Protein AF-A0A2H5V4T4-F1 (afdb_monomer_lite)

Structure (mmCIF, N/CA/C/O backbone):
data_AF-A0A2H5V4T4-F1
#
_entry.id   AF-A0A2H5V4T4-F1
#
loop_
_atom_site.group_PDB
_atom_site.id
_atom_site.type_symbol
_atom_site.label_atom_id
_atom_site.label_alt_id
_atom_site.label_comp_id
_atom_site.label_asym_id
_atom_site.label_entity_id
_atom_site.label_seq_id
_atom_site.pdbx_PDB_ins_code
_atom_site.Cartn_x
_atom_site.Cartn_y
_atom_site.Cartn_z
_atom_site.occupancy
_atom_site.B_iso_or_equiv
_atom_site.auth_seq_id
_atom_site.auth_comp_id
_atom_site.auth_asym_id
_atom_site.auth_atom_id
_atom_site.pdbx_PDB_model_num
ATOM 1 N N . MET A 1 1 ? 26.196 0.383 -53.865 1.00 47.50 1 MET A N 1
ATOM 2 C CA . MET A 1 1 ? 26.283 -0.579 -52.737 1.00 47.50 1 MET A CA 1
ATOM 3 C C . MET A 1 1 ? 25.806 0.008 -51.408 1.00 47.50 1 MET A C 1
ATOM 5 O O . MET A 1 1 ? 25.306 -0.745 -50.591 1.00 47.50 1 MET A O 1
ATOM 9 N N . THR A 1 2 ? 25.874 1.324 -51.198 1.00 52.16 2 THR A N 1
ATOM 10 C CA . THR A 1 2 ? 25.373 2.019 -49.994 1.00 52.16 2 THR A CA 1
ATOM 11 C C . THR A 1 2 ? 23.843 2.113 -49.891 1.00 52.16 2 THR A C 1
ATOM 13 O O . THR A 1 2 ? 23.321 2.136 -48.786 1.00 52.16 2 THR A O 1
ATOM 16 N N . THR A 1 3 ? 23.112 2.091 -51.010 1.00 55.12 3 THR A N 1
ATOM 17 C CA . THR A 1 3 ? 21.637 2.191 -51.050 1.00 55.12 3 THR A CA 1
ATOM 18 C C . THR A 1 3 ? 20.894 0.909 -50.655 1.00 55.12 3 THR A C 1
ATOM 20 O O . THR A 1 3 ? 19.757 0.973 -50.201 1.00 55.12 3 THR A O 1
ATOM 23 N N . LEU A 1 4 ? 21.530 -0.259 -50.797 1.00 50.41 4 LEU A N 1
ATOM 24 C CA . LEU A 1 4 ? 20.959 -1.558 -50.408 1.00 50.41 4 LEU A CA 1
ATOM 25 C C . LEU A 1 4 ? 21.053 -1.809 -48.894 1.00 50.41 4 LEU A C 1
ATOM 27 O O . LEU A 1 4 ? 20.207 -2.495 -48.333 1.00 50.41 4 LEU A O 1
ATOM 31 N N . ILE A 1 5 ? 22.062 -1.230 -48.235 1.00 52.50 5 ILE A N 1
ATOM 32 C CA . ILE A 1 5 ? 22.295 -1.389 -46.795 1.00 52.50 5 ILE A CA 1
ATOM 33 C C . ILE A 1 5 ? 21.291 -0.542 -45.999 1.00 52.50 5 ILE A C 1
ATOM 35 O O . ILE A 1 5 ? 20.682 -1.051 -45.065 1.00 52.50 5 ILE A O 1
ATOM 39 N N . THR A 1 6 ? 21.028 0.705 -46.403 1.00 52.53 6 THR A N 1
ATOM 40 C CA . THR A 1 6 ? 20.011 1.556 -45.754 1.00 52.53 6 THR A CA 1
ATOM 41 C C . THR A 1 6 ? 18.587 1.028 -45.948 1.00 52.53 6 THR A C 1
ATOM 43 O O . THR A 1 6 ? 17.841 0.936 -44.979 1.00 52.53 6 THR A O 1
ATOM 46 N N . SER A 1 7 ? 18.242 0.551 -47.151 1.00 53.88 7 SER A N 1
ATOM 47 C CA . SER A 1 7 ? 16.904 0.016 -47.462 1.00 53.88 7 SER A CA 1
ATOM 48 C C . SER A 1 7 ? 16.488 -1.209 -46.632 1.00 53.88 7 SER A C 1
ATOM 50 O O . SER A 1 7 ? 15.291 -1.469 -46.518 1.00 53.88 7 SER A O 1
ATOM 52 N N . ILE A 1 8 ? 17.439 -1.989 -46.107 1.00 54.66 8 ILE A N 1
ATOM 53 C CA . ILE A 1 8 ? 17.168 -3.182 -45.284 1.00 54.66 8 ILE A CA 1
ATOM 54 C C . ILE A 1 8 ? 17.207 -2.837 -43.791 1.00 54.66 8 ILE A C 1
ATOM 56 O O . ILE A 1 8 ? 16.455 -3.420 -43.012 1.00 54.66 8 ILE A O 1
ATOM 60 N N . ILE A 1 9 ? 18.046 -1.876 -43.391 1.00 57.09 9 ILE A N 1
ATOM 61 C CA . ILE A 1 9 ? 18.164 -1.428 -41.998 1.00 57.09 9 ILE A CA 1
ATOM 62 C C . ILE A 1 9 ? 16.884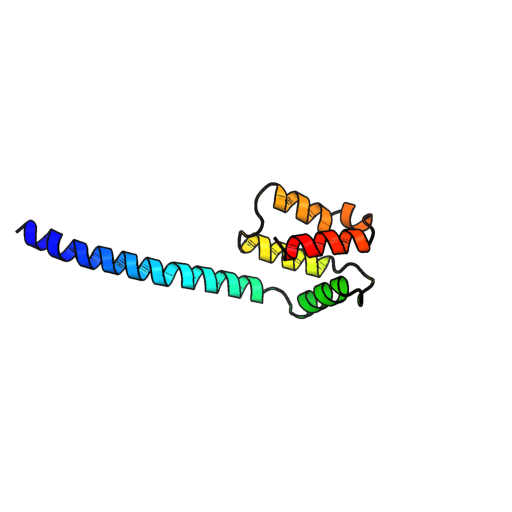 -0.720 -41.537 1.00 57.09 9 ILE A C 1
ATOM 64 O O . ILE A 1 9 ? 16.442 -0.975 -40.421 1.00 57.09 9 ILE A O 1
ATOM 68 N N . ASP A 1 10 ? 16.247 0.089 -42.389 1.00 63.44 10 ASP A N 1
ATOM 69 C CA . ASP A 1 10 ? 15.031 0.835 -42.033 1.00 63.44 10 ASP A CA 1
ATOM 70 C C . ASP A 1 10 ? 13.841 -0.055 -41.597 1.00 63.44 10 ASP A C 1
ATOM 72 O O . ASP A 1 10 ? 13.323 0.146 -40.495 1.00 63.44 10 ASP A O 1
ATOM 76 N N . PRO A 1 11 ? 13.403 -1.082 -42.358 1.00 69.38 11 PRO A N 1
ATOM 77 C CA . PRO A 1 11 ? 12.296 -1.943 -41.934 1.00 69.38 11 PRO A CA 1
ATOM 78 C C . PRO A 1 11 ? 12.654 -2.836 -40.739 1.00 69.38 11 PRO A C 1
ATOM 80 O O . PRO A 1 11 ? 11.789 -3.123 -39.913 1.00 69.38 11 PRO A O 1
ATOM 83 N N . LEU A 1 12 ? 13.919 -3.250 -40.606 1.00 73.94 12 LEU A N 1
ATOM 84 C CA . LEU A 1 12 ? 14.393 -4.026 -39.455 1.00 73.94 12 LEU A CA 1
ATOM 85 C C . LEU A 1 12 ? 14.407 -3.186 -38.176 1.00 73.94 12 LEU A C 1
ATOM 87 O O . LEU A 1 12 ? 13.986 -3.667 -37.127 1.00 73.94 12 LEU A O 1
ATOM 91 N N . LEU A 1 13 ? 14.831 -1.925 -38.260 1.00 71.62 13 LEU A N 1
ATOM 92 C CA . LEU A 1 13 ? 14.802 -0.991 -37.139 1.00 71.62 13 LEU A CA 1
ATOM 93 C C . LEU A 1 13 ? 13.358 -0.699 -36.711 1.00 71.62 13 LEU A C 1
ATOM 95 O O . LEU A 1 13 ? 13.054 -0.739 -35.521 1.00 71.62 13 LEU A O 1
ATOM 99 N N . ILE A 1 14 ? 12.452 -0.488 -37.672 1.00 72.56 14 ILE A N 1
ATOM 100 C CA . ILE A 1 14 ? 11.014 -0.317 -37.412 1.00 72.56 14 ILE A CA 1
ATOM 101 C C . ILE A 1 14 ? 10.429 -1.567 -36.741 1.00 72.56 14 ILE A C 1
ATOM 103 O O . ILE A 1 14 ? 9.680 -1.448 -35.772 1.00 72.56 14 ILE A O 1
ATOM 107 N N . LEU A 1 15 ? 10.806 -2.765 -37.197 1.00 73.44 15 LEU A N 1
ATOM 108 C CA . LEU A 1 15 ? 10.379 -4.031 -36.598 1.00 73.44 15 LEU A CA 1
ATOM 109 C C . LEU A 1 15 ? 10.893 -4.184 -35.157 1.00 73.44 15 LEU A C 1
ATOM 111 O O . LEU A 1 15 ? 10.132 -4.582 -34.277 1.00 73.44 15 LEU A O 1
ATOM 115 N N . ILE A 1 16 ? 12.156 -3.833 -34.896 1.00 75.06 16 ILE A N 1
ATOM 116 C CA . ILE A 1 16 ? 12.754 -3.855 -33.553 1.00 75.06 16 ILE A CA 1
ATOM 117 C C . ILE A 1 16 ? 12.046 -2.857 -32.629 1.00 75.06 16 ILE A C 1
ATOM 119 O O . ILE A 1 16 ? 11.731 -3.206 -31.494 1.00 75.06 16 ILE A O 1
ATOM 123 N N . ILE A 1 17 ? 11.738 -1.649 -33.108 1.00 68.75 17 ILE A N 1
ATOM 124 C CA . ILE A 1 17 ? 11.006 -0.632 -32.339 1.00 68.75 17 ILE A CA 1
ATOM 125 C C . ILE A 1 17 ? 9.567 -1.091 -32.059 1.00 68.75 17 ILE A C 1
ATOM 127 O O . ILE A 1 17 ? 9.097 -0.944 -30.932 1.00 68.75 17 ILE A O 1
ATOM 131 N N . MET A 1 18 ? 8.878 -1.700 -33.030 1.00 67.12 18 MET A N 1
ATOM 132 C CA . MET A 1 18 ? 7.539 -2.268 -32.821 1.00 67.12 18 MET A CA 1
ATOM 133 C C . MET A 1 18 ? 7.551 -3.416 -31.809 1.00 67.12 18 MET A C 1
ATOM 135 O O . MET A 1 18 ? 6.708 -3.448 -30.915 1.00 67.12 18 MET A O 1
ATOM 139 N N . LEU A 1 19 ? 8.516 -4.335 -31.907 1.00 67.75 19 LEU A N 1
ATOM 140 C CA . LEU A 1 19 ? 8.671 -5.433 -30.950 1.00 67.75 19 LEU A CA 1
ATOM 141 C C . LEU A 1 19 ? 9.009 -4.907 -29.552 1.00 67.75 19 LEU A C 1
ATOM 143 O O . LEU A 1 19 ? 8.397 -5.340 -28.579 1.00 67.75 19 LEU A O 1
ATOM 147 N N . ALA A 1 20 ? 9.908 -3.927 -29.442 1.00 61.94 20 ALA A N 1
ATOM 148 C CA . ALA A 1 20 ? 10.214 -3.265 -28.178 1.00 61.94 20 ALA A CA 1
ATOM 149 C C . ALA A 1 20 ? 8.973 -2.573 -27.592 1.00 61.94 20 ALA A C 1
ATOM 151 O O . ALA A 1 20 ? 8.683 -2.749 -26.414 1.00 61.94 20 ALA A O 1
ATOM 152 N N . SER A 1 21 ? 8.180 -1.875 -28.411 1.00 59.78 21 SER A N 1
ATOM 153 C CA . SER A 1 21 ? 6.920 -1.243 -27.995 1.00 59.78 21 SER A CA 1
ATOM 154 C C . SER A 1 21 ? 5.843 -2.240 -27.557 1.00 59.78 21 SER A C 1
ATOM 156 O O . SER A 1 21 ? 4.925 -1.838 -26.850 1.00 59.78 21 SER A O 1
ATOM 158 N N . LEU A 1 22 ? 5.916 -3.506 -27.977 1.00 64.88 22 LEU A N 1
ATOM 159 C CA . LEU A 1 22 ? 4.967 -4.553 -27.589 1.00 64.88 22 LEU A CA 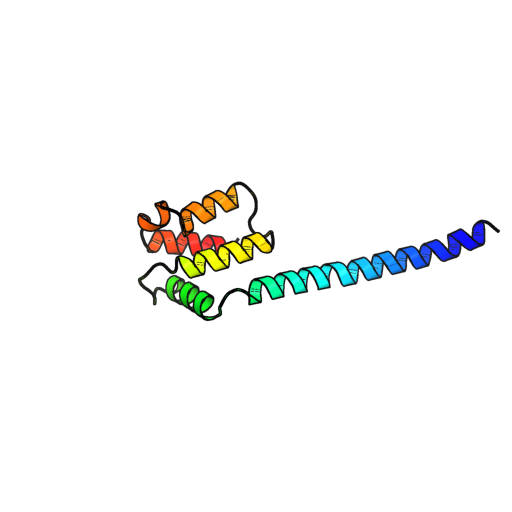1
ATOM 160 C C . LEU A 1 22 ? 5.420 -5.290 -26.319 1.00 64.88 22 LEU A C 1
ATOM 162 O O . LEU A 1 22 ? 4.613 -5.628 -25.456 1.00 64.88 22 LEU A O 1
ATOM 166 N N . ILE A 1 23 ? 6.728 -5.530 -26.203 1.00 62.06 23 ILE A N 1
ATOM 167 C CA . ILE A 1 23 ? 7.344 -6.287 -25.109 1.00 62.06 23 ILE A CA 1
ATOM 168 C C . ILE A 1 23 ? 7.498 -5.416 -23.856 1.00 62.06 23 ILE A C 1
ATOM 170 O O . ILE A 1 23 ? 7.253 -5.890 -22.750 1.00 62.06 23 ILE A O 1
ATOM 174 N N . LEU A 1 24 ? 7.854 -4.138 -24.011 1.00 57.06 24 LEU A N 1
ATOM 175 C CA . LEU A 1 24 ? 8.070 -3.215 -22.896 1.00 57.06 24 LEU A CA 1
ATOM 176 C C . LEU A 1 24 ? 6.818 -3.025 -22.012 1.00 57.06 24 LEU A C 1
ATOM 178 O O . LEU A 1 24 ? 6.947 -3.199 -20.799 1.00 57.06 24 LEU A O 1
ATOM 182 N N . PRO A 1 25 ? 5.606 -2.764 -22.551 1.00 55.94 25 PRO A N 1
ATOM 183 C CA . PRO A 1 25 ? 4.402 -2.692 -21.726 1.00 55.94 25 PRO A CA 1
ATOM 184 C C . PRO A 1 25 ? 4.020 -4.046 -21.120 1.00 55.94 25 PRO A C 1
ATOM 186 O O . PRO A 1 25 ? 3.525 -4.076 -20.002 1.00 55.94 25 PRO A O 1
ATOM 189 N N . ALA A 1 26 ? 4.286 -5.173 -21.790 1.00 59.72 26 ALA A N 1
ATOM 190 C CA . ALA A 1 26 ? 4.003 -6.501 -21.239 1.00 59.72 26 ALA A CA 1
ATOM 191 C C . ALA A 1 26 ? 4.931 -6.874 -20.067 1.00 59.72 26 ALA A C 1
ATOM 193 O O . ALA A 1 26 ? 4.484 -7.504 -19.109 1.00 59.72 26 ALA A O 1
ATOM 194 N N . ILE A 1 27 ? 6.207 -6.476 -20.123 1.00 60.03 27 ILE A N 1
ATOM 195 C CA . ILE A 1 27 ? 7.164 -6.650 -19.020 1.00 60.03 27 ILE A CA 1
ATOM 196 C C . ILE A 1 27 ? 6.805 -5.732 -17.850 1.00 60.03 27 ILE A C 1
ATOM 198 O O . ILE A 1 27 ? 6.808 -6.194 -16.712 1.00 60.03 27 ILE A O 1
ATOM 202 N N . LEU A 1 28 ? 6.459 -4.468 -18.122 1.00 57.41 28 LEU A N 1
ATOM 203 C CA . LEU A 1 28 ? 5.978 -3.535 -17.100 1.00 57.41 28 LEU A CA 1
ATOM 204 C C . LEU A 1 28 ? 4.719 -4.079 -16.419 1.00 57.41 28 LEU A C 1
ATOM 206 O O . LEU A 1 28 ? 4.724 -4.251 -15.209 1.00 57.41 28 LEU A O 1
ATOM 210 N N . LEU A 1 29 ? 3.706 -4.484 -17.189 1.00 57.88 29 LEU A N 1
ATOM 211 C CA . LEU A 1 29 ? 2.473 -5.074 -16.659 1.00 57.88 29 LEU A CA 1
ATOM 212 C C . LEU A 1 29 ? 2.721 -6.364 -15.865 1.00 57.88 29 LEU A C 1
ATOM 214 O O . LEU A 1 29 ? 2.056 -6.596 -14.860 1.00 57.88 29 LEU A O 1
ATOM 218 N N . ARG A 1 30 ? 3.661 -7.222 -16.289 1.00 59.53 30 ARG A N 1
ATOM 219 C CA . ARG A 1 30 ? 4.031 -8.428 -15.526 1.00 59.53 30 ARG A CA 1
ATOM 220 C C . ARG A 1 30 ? 4.683 -8.082 -14.201 1.00 59.53 30 ARG A C 1
ATOM 222 O O . ARG A 1 30 ? 4.301 -8.656 -13.190 1.00 59.53 30 ARG A O 1
ATOM 229 N N . ARG A 1 31 ? 5.635 -7.153 -14.212 1.00 58.69 31 ARG A N 1
ATOM 230 C CA . ARG A 1 31 ? 6.320 -6.703 -13.004 1.00 58.69 31 ARG A CA 1
ATOM 231 C C . ARG A 1 31 ? 5.344 -6.036 -12.043 1.00 58.69 31 ARG A C 1
ATOM 233 O O . ARG A 1 31 ? 5.374 -6.328 -10.854 1.00 58.69 31 ARG A O 1
ATOM 240 N N . GLU A 1 32 ? 4.421 -5.234 -12.574 1.00 55.81 32 GLU A N 1
ATOM 241 C CA . GLU A 1 32 ? 3.376 -4.621 -11.765 1.00 55.81 32 GLU A CA 1
ATOM 242 C C . GLU A 1 32 ? 2.466 -5.665 -11.104 1.00 55.81 32 GLU A C 1
ATOM 244 O O . GLU A 1 32 ? 2.074 -5.546 -9.944 1.00 55.81 32 GLU A O 1
ATOM 249 N N . ARG A 1 33 ? 2.163 -6.736 -11.839 1.00 54.00 33 ARG A N 1
ATOM 250 C CA . ARG A 1 33 ? 1.318 -7.834 -11.372 1.00 54.00 33 ARG A CA 1
ATOM 251 C C . ARG A 1 33 ? 2.022 -8.739 -10.360 1.00 54.00 33 ARG A C 1
ATOM 253 O O . ARG A 1 33 ? 1.381 -9.135 -9.396 1.00 54.00 33 ARG A O 1
ATOM 260 N N . GLU A 1 34 ? 3.306 -9.034 -10.550 1.00 56.88 34 GLU A N 1
ATOM 261 C CA . GLU A 1 34 ? 4.126 -9.817 -9.611 1.00 56.88 34 GLU A CA 1
ATOM 262 C C . GLU A 1 34 ? 4.345 -9.065 -8.288 1.00 56.88 34 GLU A C 1
ATOM 264 O O . GLU A 1 34 ? 4.261 -9.659 -7.215 1.00 56.88 34 GLU A O 1
ATOM 269 N N . GLU A 1 35 ? 4.553 -7.747 -8.342 1.00 55.31 35 GLU A N 1
ATOM 270 C CA . GLU A 1 35 ? 4.702 -6.913 -7.144 1.00 55.31 35 GLU A CA 1
ATOM 271 C C . GLU A 1 35 ? 3.362 -6.703 -6.409 1.00 55.31 35 GLU A C 1
ATOM 273 O O . GLU A 1 35 ? 3.340 -6.669 -5.179 1.00 55.31 35 GLU A O 1
ATOM 278 N N . MET A 1 36 ? 2.221 -6.658 -7.114 1.00 54.56 36 MET A N 1
ATOM 279 C CA . MET A 1 36 ? 0.897 -6.698 -6.470 1.00 54.56 36 MET A CA 1
ATOM 280 C C . MET A 1 36 ? 0.519 -8.087 -5.927 1.00 54.56 36 MET A C 1
ATOM 282 O O . MET A 1 36 ? -0.135 -8.165 -4.887 1.00 54.56 36 MET A O 1
ATOM 286 N N . GLU A 1 37 ? 0.932 -9.181 -6.578 1.00 55.25 37 GLU A N 1
ATOM 287 C CA . GLU A 1 37 ? 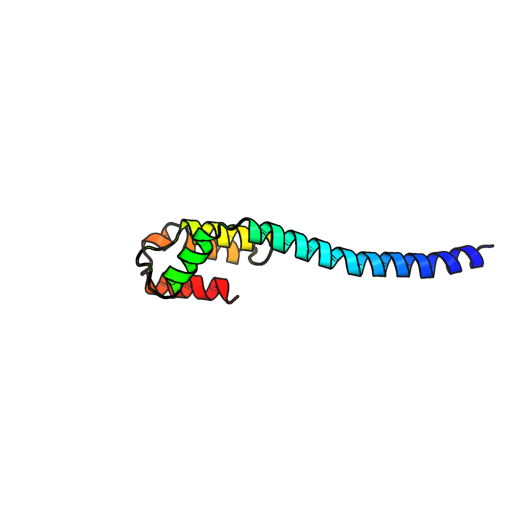0.760 -10.554 -6.064 1.00 55.25 37 GLU A CA 1
ATOM 288 C C . GLU A 1 37 ? 1.579 -10.810 -4.788 1.00 55.25 37 GLU A C 1
ATOM 290 O O . GLU A 1 37 ? 1.243 -11.713 -4.020 1.00 55.25 37 GLU A O 1
ATOM 295 N N . ALA A 1 38 ? 2.604 -9.995 -4.511 1.00 61.62 38 ALA A N 1
ATOM 296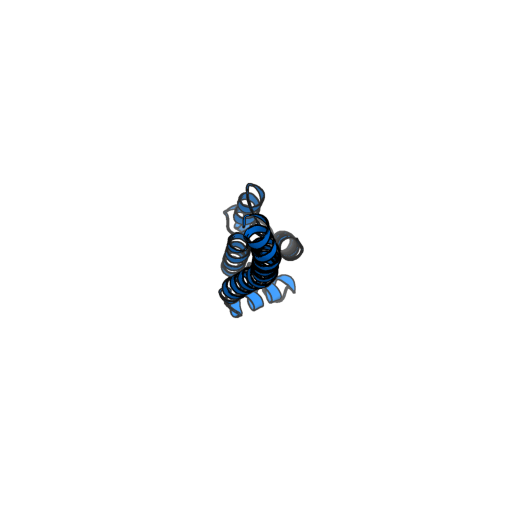 C CA . ALA A 1 38 ? 3.361 -10.060 -3.265 1.00 61.62 38 ALA A CA 1
ATOM 297 C C . ALA A 1 38 ? 2.565 -9.575 -2.040 1.00 61.62 38 ALA A C 1
ATOM 299 O O . ALA A 1 38 ? 2.960 -9.881 -0.913 1.00 61.62 38 ALA A O 1
ATOM 300 N N . VAL A 1 39 ? 1.450 -8.851 -2.219 1.00 67.38 39 VAL A N 1
ATOM 301 C CA . VAL A 1 39 ? 0.591 -8.441 -1.101 1.00 67.38 39 VAL A CA 1
ATOM 302 C C . VAL A 1 39 ? -0.253 -9.640 -0.649 1.00 67.38 39 VAL A C 1
ATOM 304 O O . VAL A 1 39 ? -1.105 -10.118 -1.403 1.00 67.38 39 VAL A O 1
ATOM 307 N N . PRO A 1 40 ? -0.086 -10.123 0.595 1.00 76.38 40 PRO A N 1
ATOM 308 C CA . PRO A 1 40 ? -0.860 -11.243 1.109 1.00 76.38 40 PRO A CA 1
ATOM 309 C C . PRO A 1 40 ? -2.372 -10.975 1.041 1.00 76.38 40 PRO A C 1
ATOM 311 O O . PRO A 1 40 ? -2.856 -9.910 1.431 1.00 76.38 40 PRO A O 1
ATOM 314 N N . ARG A 1 41 ? -3.156 -11.956 0.578 1.00 77.00 41 ARG A N 1
ATOM 315 C CA . ARG A 1 41 ? -4.614 -11.804 0.400 1.00 77.00 41 ARG A CA 1
ATOM 316 C C . ARG A 1 41 ? -5.340 -11.425 1.696 1.00 77.00 41 ARG A C 1
ATOM 318 O O . ARG A 1 41 ? -6.274 -10.629 1.663 1.00 77.00 41 ARG A O 1
ATOM 325 N N . ASN A 1 42 ? -4.876 -11.941 2.833 1.00 82.56 42 ASN A N 1
ATOM 326 C CA . ASN A 1 42 ? -5.378 -11.572 4.156 1.00 82.56 42 ASN A CA 1
ATOM 327 C C . ASN A 1 42 ? -5.204 -10.071 4.437 1.00 82.56 42 ASN A C 1
ATOM 329 O O . ASN A 1 42 ? -6.088 -9.468 5.028 1.00 82.56 42 ASN A O 1
ATOM 333 N N . TYR A 1 43 ? -4.125 -9.434 3.979 1.00 82.56 43 TYR A N 1
ATOM 334 C CA . TYR A 1 43 ? -3.927 -7.991 4.146 1.00 82.56 43 TYR A CA 1
ATOM 335 C C . TYR A 1 43 ? -4.882 -7.165 3.283 1.00 82.56 43 TYR A C 1
ATOM 337 O O . TYR A 1 43 ? -5.409 -6.153 3.748 1.00 82.56 43 TYR A O 1
ATOM 345 N N . ILE A 1 44 ? -5.186 -7.628 2.070 1.00 80.69 44 ILE A N 1
ATOM 346 C CA . ILE A 1 44 ? -6.215 -7.008 1.224 1.00 80.69 44 ILE A CA 1
ATOM 347 C C . ILE A 1 44 ? -7.586 -7.096 1.907 1.00 80.69 44 ILE A C 1
ATOM 349 O O . ILE A 1 44 ? -8.298 -6.095 1.997 1.00 80.69 44 ILE A O 1
ATOM 353 N N . GLU A 1 45 ? -7.940 -8.270 2.435 1.00 82.44 45 GLU A N 1
ATOM 354 C CA . GLU A 1 45 ? -9.189 -8.483 3.175 1.00 82.44 45 GLU A CA 1
ATOM 355 C C . GLU A 1 45 ? -9.258 -7.602 4.430 1.00 82.44 45 GLU A C 1
ATOM 357 O O . GLU A 1 45 ? -10.262 -6.930 4.657 1.00 82.44 45 GLU A O 1
ATOM 362 N N . GLU A 1 46 ? -8.166 -7.494 5.190 1.00 83.44 46 GLU A N 1
ATOM 363 C CA . GLU A 1 46 ? -8.098 -6.632 6.371 1.00 83.44 46 GLU A CA 1
ATOM 364 C C . GLU A 1 46 ? -8.290 -5.144 6.061 1.00 83.44 46 GLU A C 1
ATOM 366 O O . GLU A 1 46 ? -8.976 -4.439 6.810 1.00 83.44 46 GLU A O 1
ATOM 371 N N . LEU A 1 47 ? -7.686 -4.651 4.977 1.00 83.31 47 LEU A N 1
ATOM 372 C CA . LEU A 1 47 ? -7.865 -3.272 4.521 1.00 83.31 47 LEU A CA 1
ATOM 373 C C . LEU A 1 47 ? -9.313 -3.034 4.098 1.00 83.31 47 LEU A C 1
ATOM 375 O O . LEU A 1 47 ? -9.904 -2.010 4.449 1.00 83.31 47 LEU A O 1
ATOM 379 N N . TRP A 1 48 ? -9.907 -3.996 3.395 1.00 83.31 48 TRP A N 1
ATOM 380 C CA . TRP A 1 48 ? -11.283 -3.914 2.925 1.00 83.31 48 TRP A CA 1
ATOM 381 C C . TRP A 1 48 ? -12.298 -3.933 4.072 1.00 83.31 48 TRP A C 1
ATOM 383 O O . TRP A 1 48 ? -13.201 -3.093 4.124 1.00 83.31 48 TRP A O 1
ATOM 393 N N . ASP A 1 49 ? -12.109 -4.820 5.047 1.00 82.69 49 ASP A N 1
ATOM 394 C CA . ASP A 1 49 ? -12.923 -4.897 6.259 1.00 82.69 49 ASP A CA 1
ATOM 395 C C . ASP A 1 49 ? -12.789 -3.638 7.112 1.00 82.69 49 ASP A C 1
ATOM 397 O O . ASP A 1 49 ? -13.769 -3.153 7.692 1.00 82.69 49 ASP A O 1
ATOM 401 N N . PHE A 1 50 ? -11.587 -3.062 7.170 1.00 82.69 50 PHE A N 1
ATOM 402 C CA . PHE A 1 50 ? -11.375 -1.793 7.843 1.00 82.69 50 PHE A CA 1
ATOM 403 C C . PHE A 1 50 ? -12.084 -0.639 7.127 1.00 82.69 50 PHE A C 1
ATOM 405 O O . PHE A 1 50 ? -12.713 0.176 7.803 1.00 82.69 50 PHE A O 1
ATOM 412 N N . LEU A 1 51 ? -12.049 -0.571 5.791 1.00 81.31 51 LEU A N 1
ATOM 413 C CA . LEU A 1 51 ? -12.765 0.439 4.996 1.00 81.31 51 LEU A CA 1
ATOM 414 C C . LEU A 1 51 ? -14.288 0.322 5.136 1.00 81.31 51 LEU A C 1
ATOM 416 O O . LEU A 1 51 ? -14.972 1.336 5.277 1.00 81.31 51 LEU A O 1
ATOM 420 N N . ARG A 1 52 ? -14.817 -0.904 5.179 1.00 82.38 52 ARG A N 1
ATOM 421 C CA . ARG A 1 52 ? -16.246 -1.182 5.408 1.00 82.38 52 ARG A CA 1
ATOM 422 C C . ARG A 1 52 ? -16.694 -0.947 6.850 1.00 82.38 52 ARG A C 1
ATOM 424 O O . ARG A 1 52 ? -17.886 -0.947 7.135 1.00 82.38 52 ARG A O 1
ATOM 431 N N . GLY A 1 53 ? -15.753 -0.743 7.767 1.00 79.56 53 GLY A N 1
ATOM 432 C CA . GLY A 1 53 ? -16.039 -0.563 9.185 1.00 79.56 53 GLY A CA 1
ATOM 433 C C . GLY A 1 53 ? -16.384 -1.829 9.950 1.00 79.56 53 GLY A C 1
ATOM 434 O O . GLY A 1 53 ? -16.829 -1.729 11.091 1.00 79.56 53 GLY A O 1
ATOM 435 N N . VAL A 1 54 ? -16.111 -2.991 9.360 1.00 81.62 54 VAL A N 1
ATOM 436 C CA . VAL A 1 54 ? -16.216 -4.302 10.004 1.00 81.62 54 VAL A CA 1
ATOM 437 C C . VAL A 1 54 ? -15.079 -4.475 11.018 1.00 81.62 54 VAL A C 1
ATOM 439 O O . VAL A 1 54 ? -15.310 -4.891 12.154 1.00 81.62 54 VAL A O 1
ATOM 442 N N . LYS A 1 55 ? -13.854 -4.069 10.655 1.00 77.44 55 LYS A N 1
ATOM 443 C CA . LYS A 1 55 ? -12.679 -4.119 11.539 1.00 77.44 55 LYS A CA 1
ATOM 444 C C . LYS A 1 55 ? -12.523 -2.811 12.326 1.00 77.44 55 LYS A C 1
ATOM 446 O O . LYS A 1 55 ? -12.505 -1.719 11.754 1.00 77.44 55 LYS A O 1
ATOM 451 N N . ARG A 1 56 ? -12.394 -2.917 13.657 1.00 71.06 56 ARG A N 1
ATOM 452 C CA . ARG A 1 56 ? -12.207 -1.765 14.571 1.00 71.06 56 ARG A CA 1
ATOM 453 C C . ARG A 1 56 ? -10.743 -1.336 14.723 1.00 71.06 56 ARG A C 1
ATOM 455 O O . ARG A 1 56 ? -10.479 -0.163 14.970 1.00 71.06 56 ARG A O 1
ATOM 462 N N . GLY A 1 57 ? -9.804 -2.273 14.584 1.00 77.88 57 GLY A N 1
ATOM 463 C CA . GLY A 1 57 ? -8.366 -2.002 14.648 1.00 77.88 57 GLY A CA 1
ATOM 464 C C . GLY A 1 57 ? -7.821 -1.483 13.319 1.00 77.88 57 GLY A C 1
ATOM 465 O O . GLY A 1 57 ? -8.256 -1.938 12.263 1.00 77.88 57 GLY A O 1
ATOM 466 N N . LYS A 1 58 ? -6.866 -0.548 13.368 1.00 79.81 58 LYS A N 1
ATOM 467 C CA . LYS A 1 58 ? -6.182 -0.057 12.163 1.00 79.81 58 LYS A CA 1
ATOM 468 C C . LYS A 1 58 ? -5.284 -1.168 11.603 1.00 79.81 58 LYS A C 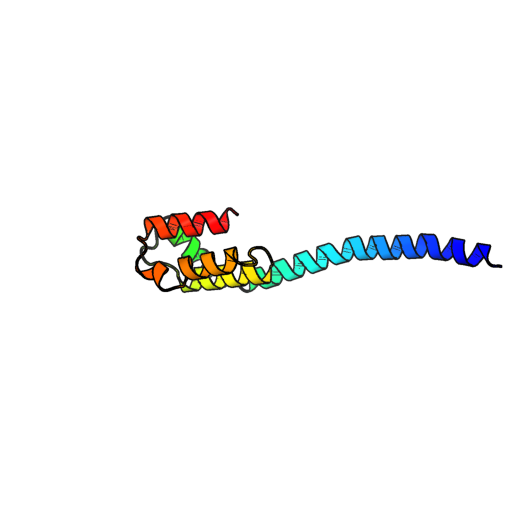1
ATOM 470 O O . LYS A 1 58 ? -4.473 -1.693 12.366 1.00 79.81 58 LYS A O 1
ATOM 475 N N . PRO A 1 59 ? -5.394 -1.516 10.312 1.00 83.25 59 PRO A N 1
ATOM 476 C CA . PRO A 1 59 ? -4.588 -2.563 9.696 1.00 83.25 59 PRO A CA 1
ATOM 477 C C . PRO A 1 59 ? -3.225 -1.989 9.274 1.00 83.25 59 PRO A C 1
ATOM 479 O O . PRO A 1 59 ? -2.951 -1.831 8.090 1.00 83.25 59 PRO A O 1
ATOM 482 N N . VAL A 1 60 ? -2.400 -1.594 10.252 1.00 81.81 60 VAL A N 1
ATOM 483 C CA . VAL A 1 60 ? -1.151 -0.843 10.008 1.00 81.81 60 VAL A CA 1
ATOM 484 C C . VAL A 1 60 ? -0.159 -1.648 9.166 1.00 81.81 60 VAL A C 1
ATOM 486 O O . VAL A 1 60 ? 0.388 -1.101 8.218 1.00 81.81 60 VAL A O 1
ATOM 489 N N . GLU A 1 61 ? 0.014 -2.940 9.460 1.00 82.19 61 GLU A N 1
ATOM 490 C CA . GLU A 1 61 ? 0.888 -3.831 8.679 1.00 82.19 61 GLU A CA 1
ATOM 491 C C . GLU A 1 61 ? 0.390 -3.990 7.240 1.00 82.19 61 GLU A C 1
ATOM 493 O O . GLU A 1 61 ? 1.147 -3.781 6.300 1.00 82.19 61 GLU A O 1
ATOM 498 N N . ALA A 1 62 ? -0.906 -4.252 7.048 1.00 82.94 62 ALA A N 1
ATOM 499 C CA . ALA A 1 62 ? -1.484 -4.359 5.711 1.00 82.94 62 ALA A CA 1
ATOM 500 C C . ALA A 1 62 ? -1.356 -3.047 4.915 1.00 82.94 62 ALA A C 1
ATOM 502 O O . ALA A 1 62 ? -1.084 -3.068 3.715 1.00 82.94 62 ALA A O 1
ATOM 503 N N . ALA A 1 63 ? -1.531 -1.899 5.580 1.00 81.00 63 ALA A N 1
ATOM 504 C CA . ALA A 1 63 ? -1.351 -0.586 4.970 1.00 81.00 63 ALA A CA 1
ATOM 505 C C . ALA A 1 63 ? 0.117 -0.327 4.601 1.00 81.00 63 ALA A C 1
ATOM 507 O O . ALA A 1 63 ? 0.373 0.283 3.567 1.00 81.00 63 ALA A O 1
ATOM 508 N N . GLU A 1 64 ? 1.068 -0.797 5.413 1.00 83.94 64 GLU A N 1
ATOM 509 C CA . GLU A 1 64 ? 2.498 -0.732 5.109 1.00 83.94 64 GLU A CA 1
ATOM 510 C C . GLU A 1 64 ? 2.851 -1.583 3.892 1.00 83.94 64 GLU A C 1
ATOM 512 O O . GLU A 1 64 ? 3.466 -1.074 2.961 1.00 83.94 64 GLU A O 1
ATOM 517 N N . THR A 1 65 ? 2.393 -2.835 3.846 1.00 81.25 65 THR A N 1
ATOM 518 C CA . THR A 1 65 ? 2.648 -3.736 2.714 1.00 81.25 65 THR A CA 1
ATOM 519 C C . THR A 1 65 ? 2.035 -3.208 1.418 1.00 81.25 65 THR A C 1
ATOM 521 O O . THR A 1 65 ? 2.684 -3.233 0.375 1.00 81.25 65 THR A O 1
ATOM 524 N N . LEU A 1 66 ? 0.811 -2.668 1.469 1.00 79.25 66 LEU A N 1
ATOM 525 C CA . LEU A 1 66 ? 0.194 -2.030 0.304 1.00 79.25 66 LEU A CA 1
ATOM 526 C C . LEU A 1 66 ? 0.971 -0.781 -0.128 1.00 79.25 66 LEU A C 1
ATOM 528 O O . LEU A 1 66 ? 1.170 -0.555 -1.316 1.00 79.25 66 LEU A O 1
ATOM 532 N N . PHE A 1 67 ? 1.442 0.019 0.827 1.00 79.12 67 PHE A N 1
ATOM 533 C CA . PHE A 1 67 ? 2.248 1.197 0.534 1.00 79.12 67 PHE A CA 1
ATOM 534 C C . PHE A 1 67 ? 3.599 0.839 -0.107 1.00 79.12 67 PHE A C 1
ATOM 536 O O . PHE A 1 67 ? 4.040 1.519 -1.035 1.00 79.12 67 PHE A O 1
ATOM 543 N N . GLU A 1 68 ? 4.254 -0.223 0.359 1.00 80.62 68 GLU A N 1
ATOM 544 C CA . GLU A 1 68 ? 5.500 -0.726 -0.224 1.00 80.62 68 GLU A CA 1
ATOM 545 C C . GLU A 1 68 ? 5.288 -1.238 -1.646 1.00 80.62 68 GLU A C 1
ATOM 547 O O . GLU A 1 68 ? 6.053 -0.846 -2.525 1.00 80.62 68 GLU A O 1
ATOM 552 N N . ALA A 1 69 ? 4.202 -1.977 -1.897 1.00 76.31 69 ALA A N 1
ATOM 553 C CA . ALA A 1 69 ? 3.811 -2.367 -3.250 1.00 76.31 69 ALA A CA 1
ATOM 554 C C . ALA A 1 69 ? 3.547 -1.134 -4.135 1.00 76.31 69 ALA A C 1
ATOM 556 O O . ALA A 1 69 ? 4.107 -1.004 -5.213 1.00 76.31 69 ALA A O 1
ATOM 557 N N . CYS A 1 70 ? 2.784 -0.141 -3.670 1.00 73.31 70 CYS A N 1
ATOM 558 C CA . CYS A 1 70 ? 2.569 1.095 -4.434 1.00 73.31 70 CYS A CA 1
ATOM 559 C C . CYS A 1 70 ? 3.870 1.872 -4.717 1.00 73.31 70 CYS A C 1
ATOM 561 O O . CYS A 1 70 ? 3.970 2.556 -5.735 1.00 73.31 70 CYS A O 1
ATOM 563 N N . THR A 1 71 ? 4.860 1.785 -3.827 1.00 75.44 71 THR A N 1
ATOM 564 C CA . THR A 1 71 ? 6.165 2.434 -4.013 1.00 75.44 71 THR A CA 1
ATOM 565 C C . THR A 1 71 ? 7.036 1.662 -5.006 1.00 75.44 71 THR A C 1
ATOM 567 O O . THR A 1 71 ? 7.701 2.289 -5.826 1.00 75.44 71 THR A O 1
ATOM 570 N N . SER A 1 72 ? 7.034 0.324 -4.971 1.00 74.75 72 SER A N 1
ATOM 571 C CA . SER A 1 72 ? 7.809 -0.504 -5.910 1.00 74.75 72 SER A CA 1
ATOM 572 C C . SER A 1 72 ? 7.306 -0.363 -7.350 1.00 74.75 72 SER A C 1
ATOM 574 O O . SER A 1 72 ? 8.105 -0.288 -8.281 1.00 74.75 72 SER A O 1
ATOM 576 N N . LEU A 1 73 ? 5.992 -0.173 -7.492 1.00 69.62 73 LEU A N 1
ATOM 577 C CA . LEU A 1 73 ? 5.297 0.092 -8.749 1.00 69.62 73 LEU A CA 1
ATOM 578 C C . LEU A 1 73 ? 5.505 1.515 -9.294 1.00 69.62 73 LEU A C 1
ATOM 580 O O . LEU A 1 73 ? 5.002 1.837 -10.366 1.00 69.62 73 LEU A O 1
ATOM 584 N N . GLY A 1 74 ? 6.179 2.403 -8.554 1.00 72.50 74 GLY A N 1
ATOM 585 C CA . GLY A 1 74 ? 6.338 3.810 -8.940 1.00 72.50 74 GLY A CA 1
ATOM 586 C C . GLY A 1 74 ? 5.039 4.632 -8.895 1.00 72.50 74 GLY A C 1
ATOM 587 O O . GLY A 1 74 ? 5.005 5.764 -9.374 1.00 72.50 74 GLY A O 1
ATOM 588 N N . LEU A 1 75 ? 3.959 4.103 -8.303 1.00 68.88 75 LEU A N 1
ATOM 589 C CA . LEU A 1 75 ? 2.670 4.802 -8.179 1.00 68.88 75 LEU A CA 1
ATOM 590 C C . LEU A 1 75 ? 2.727 5.923 -7.135 1.00 68.88 75 LEU A C 1
ATOM 592 O O . LEU A 1 75 ? 1.995 6.911 -7.217 1.00 68.88 75 LEU A O 1
ATOM 596 N N . VAL A 1 76 ? 3.605 5.785 -6.138 1.00 67.44 76 VAL A N 1
ATOM 597 C CA . VAL A 1 76 ? 3.784 6.776 -5.077 1.00 67.44 76 VAL A CA 1
ATOM 598 C C . VAL A 1 76 ? 5.267 7.081 -4.893 1.00 67.44 76 VAL A C 1
ATOM 600 O O . VAL A 1 76 ? 5.993 6.338 -4.240 1.00 67.44 76 VAL A O 1
ATOM 603 N N . GLU A 1 77 ? 5.709 8.226 -5.412 1.00 71.56 77 GLU A N 1
ATOM 604 C CA . GLU A 1 77 ? 7.112 8.648 -5.337 1.00 71.56 77 GLU A CA 1
ATOM 605 C C . GLU A 1 77 ? 7.319 9.992 -4.612 1.00 71.56 77 GLU A C 1
ATOM 607 O O . GLU A 1 77 ? 6.408 10.806 -4.405 1.00 71.56 77 GLU A O 1
ATOM 612 N N . GLY A 1 78 ? 8.566 10.226 -4.195 1.00 69.50 78 GLY A N 1
ATOM 613 C CA . GLY A 1 78 ? 9.044 11.512 -3.690 1.00 69.50 78 GLY A CA 1
ATOM 614 C C . GLY A 1 78 ? 8.498 11.922 -2.317 1.00 69.50 78 GLY A C 1
ATOM 615 O O . GLY A 1 78 ? 8.300 11.114 -1.409 1.00 69.50 78 GLY A O 1
ATOM 616 N N . ILE A 1 79 ? 8.285 13.229 -2.131 1.00 67.19 79 ILE A N 1
ATOM 617 C CA . ILE A 1 79 ? 7.869 13.815 -0.841 1.00 67.19 79 ILE A CA 1
ATOM 618 C C . ILE A 1 79 ? 6.498 13.281 -0.404 1.00 67.19 79 ILE A C 1
ATOM 620 O O . ILE A 1 79 ? 6.279 13.041 0.784 1.00 67.19 79 ILE A O 1
ATOM 624 N N . ARG A 1 80 ? 5.596 13.028 -1.363 1.00 69.94 80 ARG A N 1
ATOM 625 C CA . ARG A 1 80 ? 4.277 12.437 -1.105 1.00 69.94 80 ARG A CA 1
ATOM 626 C C . ARG A 1 80 ? 4.397 11.062 -0.457 1.00 69.94 80 ARG A C 1
ATOM 628 O O . ARG A 1 80 ? 3.724 10.834 0.542 1.00 69.94 80 ARG A O 1
ATOM 635 N N . ALA A 1 81 ? 5.285 10.200 -0.950 1.00 73.31 81 ALA A N 1
ATOM 636 C CA . ALA A 1 81 ? 5.517 8.877 -0.374 1.00 73.31 81 ALA A CA 1
ATOM 637 C C . ALA A 1 81 ? 5.901 8.961 1.113 1.00 73.31 81 ALA A C 1
ATOM 639 O O . ALA A 1 81 ? 5.327 8.288 1.967 1.00 73.31 81 ALA A O 1
ATOM 640 N N . ARG A 1 82 ? 6.812 9.876 1.457 1.00 75.75 82 ARG A N 1
ATOM 641 C CA . ARG A 1 82 ? 7.243 10.092 2.848 1.00 75.75 82 ARG A CA 1
ATOM 642 C C . ARG A 1 82 ? 6.107 10.543 3.763 1.00 75.75 82 ARG A C 1
ATOM 644 O O . ARG A 1 82 ? 5.995 10.061 4.890 1.00 75.75 82 ARG A O 1
ATOM 651 N N . VAL A 1 83 ? 5.275 11.465 3.281 1.00 77.31 83 VAL A N 1
ATOM 652 C CA . VAL A 1 83 ? 4.120 11.978 4.032 1.00 77.31 83 VAL A CA 1
ATOM 653 C C . VAL A 1 83 ? 3.082 10.874 4.234 1.00 77.31 83 VAL A C 1
ATOM 655 O O . VAL A 1 83 ? 2.631 10.668 5.359 1.00 77.31 83 VAL A O 1
ATOM 658 N N . TRP A 1 84 ? 2.759 10.121 3.180 1.00 79.00 84 TRP A N 1
ATOM 659 C CA . TRP A 1 84 ? 1.821 9.000 3.244 1.00 79.00 84 TRP A CA 1
ATOM 660 C C . TRP A 1 84 ? 2.295 7.899 4.192 1.00 79.00 84 TRP A C 1
ATOM 662 O O . TRP A 1 84 ? 1.528 7.496 5.066 1.00 79.00 84 TRP A O 1
ATOM 672 N N . ARG A 1 85 ? 3.568 7.490 4.111 1.00 79.56 85 ARG A N 1
ATOM 673 C CA . ARG A 1 85 ? 4.148 6.505 5.036 1.00 79.56 85 ARG A CA 1
ATOM 674 C C . ARG A 1 85 ? 4.051 6.978 6.487 1.00 79.56 85 ARG A C 1
ATOM 676 O O . ARG A 1 85 ? 3.579 6.248 7.350 1.00 79.56 85 ARG A O 1
ATOM 683 N N . SER A 1 86 ? 4.400 8.236 6.763 1.00 78.81 86 SER A N 1
ATOM 684 C CA . SER A 1 86 ? 4.313 8.795 8.120 1.00 78.81 86 SER A CA 1
ATOM 685 C C . SER A 1 86 ? 2.877 8.810 8.671 1.00 78.81 86 SER A C 1
ATOM 687 O O . SER A 1 86 ? 2.653 8.481 9.836 1.00 78.81 86 SER A O 1
ATOM 689 N N . LEU A 1 87 ? 1.889 9.138 7.834 1.00 78.38 87 LEU A N 1
ATOM 690 C CA . LEU A 1 87 ? 0.476 9.165 8.227 1.00 78.38 87 LEU A CA 1
ATOM 691 C C . LEU A 1 87 ? -0.121 7.766 8.434 1.00 78.38 87 LEU A C 1
ATOM 693 O O . LEU A 1 87 ? -0.961 7.591 9.318 1.00 78.38 87 LEU A O 1
ATOM 697 N N . LEU A 1 88 ? 0.300 6.786 7.631 1.00 77.44 88 LEU A N 1
ATOM 698 C CA . LEU A 1 88 ? -0.262 5.434 7.632 1.00 77.44 88 LEU A CA 1
ATOM 699 C C . LEU A 1 88 ? 0.417 4.493 8.629 1.00 77.44 88 LEU A C 1
ATOM 701 O O . LEU A 1 88 ? -0.277 3.703 9.270 1.00 77.44 88 LEU A O 1
ATOM 705 N N . THR A 1 89 ? 1.736 4.591 8.786 1.00 76.94 89 THR A N 1
ATOM 706 C CA . THR A 1 89 ? 2.533 3.641 9.583 1.00 76.94 89 THR A CA 1
ATOM 707 C C . THR A 1 89 ? 3.392 4.325 10.646 1.00 76.94 89 THR A C 1
ATOM 709 O O . THR A 1 89 ? 3.806 3.701 11.621 1.00 76.94 89 THR A O 1
ATOM 712 N N . GLY A 1 90 ? 3.608 5.638 10.531 1.00 77.12 90 GLY A N 1
ATOM 713 C CA . GLY A 1 90 ? 4.413 6.406 11.478 1.00 77.12 90 GLY A CA 1
ATOM 714 C C . GLY A 1 90 ? 3.729 6.694 12.825 1.00 77.12 90 GLY A C 1
ATOM 715 O O . GLY A 1 90 ? 2.568 6.347 13.046 1.00 77.12 90 GLY A O 1
ATOM 716 N N . PRO A 1 91 ? 4.413 7.412 13.736 1.00 72.69 91 PRO A N 1
ATOM 717 C CA . PRO A 1 91 ? 3.858 7.850 15.020 1.00 72.69 91 PRO A CA 1
ATOM 718 C C . PRO A 1 91 ? 2.493 8.558 14.934 1.00 72.69 91 PRO A C 1
ATOM 720 O O . PRO A 1 91 ? 1.636 8.245 15.765 1.00 72.69 91 PRO A O 1
ATOM 723 N N . PRO A 1 92 ? 2.226 9.451 13.950 1.00 71.00 92 PRO A N 1
ATOM 724 C CA . PRO A 1 92 ? 0.927 10.110 13.853 1.00 71.00 92 PRO A CA 1
ATOM 725 C C . PRO A 1 92 ? -0.217 9.117 13.643 1.00 71.00 92 PRO A C 1
ATOM 727 O O . PRO A 1 92 ? -1.302 9.330 14.182 1.00 71.00 92 PRO A O 1
ATOM 730 N N . SER A 1 93 ? 0.024 7.993 12.954 1.00 71.31 93 SER A N 1
ATOM 731 C CA . SER A 1 93 ? -0.991 6.956 12.725 1.00 71.31 93 SER A CA 1
ATOM 732 C C . SER A 1 93 ? -1.626 6.458 14.026 1.00 71.31 93 SER A C 1
ATOM 734 O O . SER A 1 93 ? -2.812 6.136 14.037 1.00 71.31 93 SER A O 1
ATOM 736 N N . LYS A 1 94 ? -0.889 6.460 15.147 1.00 73.88 94 LYS A N 1
ATOM 737 C CA . LYS A 1 94 ? -1.381 6.030 16.466 1.00 73.88 94 LYS A CA 1
ATOM 738 C C . LYS A 1 94 ? -2.362 7.029 17.078 1.00 73.88 94 LYS A C 1
ATOM 740 O O . LYS A 1 94 ? -3.341 6.610 17.689 1.00 73.88 94 LYS A O 1
ATOM 745 N N . PHE A 1 95 ? -2.144 8.322 16.851 1.00 77.44 95 PHE A N 1
ATOM 746 C CA . PHE A 1 95 ? -2.940 9.411 17.426 1.00 77.44 95 PHE A CA 1
ATOM 747 C C . PHE A 1 95 ? -4.143 9.809 16.563 1.00 77.44 95 PHE A C 1
ATOM 749 O O . PHE A 1 95 ? -5.090 10.414 17.058 1.00 77.44 95 PHE A O 1
ATOM 756 N N . ILE A 1 96 ? -4.138 9.451 15.277 1.00 80.69 96 ILE A N 1
ATOM 757 C CA . ILE A 1 96 ? -5.225 9.777 14.350 1.00 80.69 96 ILE A CA 1
ATOM 758 C C . ILE A 1 96 ? -6.475 8.923 14.662 1.00 80.69 96 ILE A C 1
ATOM 760 O O . ILE A 1 96 ? -6.368 7.702 14.747 1.00 80.69 96 ILE A O 1
ATOM 764 N N . PRO A 1 97 ? -7.683 9.495 14.793 1.00 82.94 97 PRO A N 1
ATOM 765 C CA . PRO A 1 97 ? -8.925 8.729 14.923 1.00 82.94 97 PRO A CA 1
ATOM 766 C C . PRO A 1 97 ? -9.133 7.734 13.772 1.00 82.94 97 PRO A C 1
ATOM 768 O O . PRO A 1 97 ? -8.772 8.007 12.629 1.00 82.94 97 PRO A O 1
ATOM 771 N N . ALA A 1 98 ? -9.771 6.590 14.038 1.00 78.56 98 ALA A N 1
ATOM 772 C CA . ALA A 1 98 ? -9.990 5.553 13.021 1.00 78.56 98 ALA A CA 1
ATOM 773 C C . ALA A 1 98 ? -10.769 6.057 11.788 1.00 78.56 98 ALA A C 1
ATOM 775 O O . ALA A 1 98 ? -10.502 5.611 10.677 1.00 78.56 98 ALA A O 1
ATOM 776 N N . SER A 1 99 ? -11.680 7.018 11.963 1.00 79.81 99 SER A N 1
ATOM 777 C CA . SER A 1 99 ? -12.413 7.684 10.878 1.00 79.81 99 SER A CA 1
ATOM 778 C C . SER A 1 99 ? -11.495 8.473 9.942 1.00 79.81 99 SER A C 1
ATOM 780 O O . SER A 1 99 ? -11.587 8.331 8.724 1.00 79.81 99 SER A O 1
ATOM 782 N N . ILE A 1 100 ? -10.572 9.258 10.504 1.00 80.50 100 ILE A N 1
ATOM 783 C CA . ILE A 1 100 ? -9.589 10.027 9.733 1.00 80.50 100 ILE A CA 1
ATOM 784 C C . ILE A 1 100 ? -8.601 9.074 9.054 1.00 80.50 100 ILE A C 1
ATOM 786 O O . ILE A 1 100 ? -8.315 9.234 7.872 1.00 80.50 100 ILE A O 1
ATOM 790 N N . TYR A 1 101 ? -8.144 8.033 9.755 1.00 78.62 101 TYR A N 1
ATOM 791 C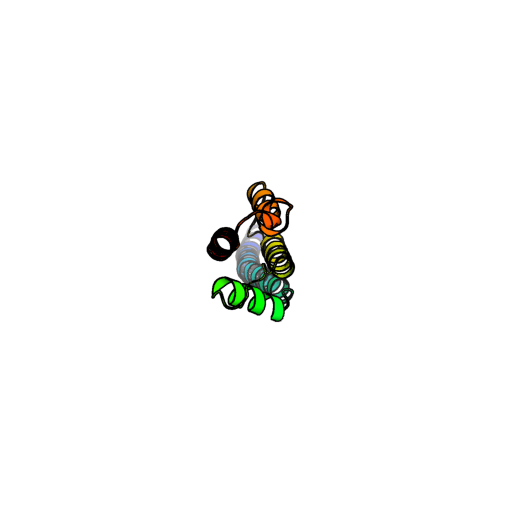 CA . TYR A 1 101 ? -7.269 7.011 9.174 1.00 78.62 101 TYR A CA 1
ATOM 792 C C . TYR A 1 101 ? -7.933 6.302 7.983 1.00 78.62 101 TYR A C 1
ATOM 794 O O . TYR A 1 101 ? -7.313 6.121 6.941 1.00 78.62 101 TYR A O 1
ATOM 802 N N . ARG A 1 102 ? -9.224 5.969 8.099 1.00 80.69 102 ARG A N 1
ATOM 803 C CA . ARG A 1 102 ? -10.020 5.376 7.017 1.00 80.69 102 ARG A CA 1
ATOM 804 C C . ARG A 1 102 ? -10.154 6.310 5.818 1.00 80.69 102 ARG A C 1
ATOM 806 O O . ARG A 1 102 ? -10.025 5.859 4.684 1.00 80.69 102 ARG A O 1
ATOM 813 N N . TRP A 1 103 ? -10.368 7.602 6.059 1.00 82.19 103 TRP A N 1
ATOM 814 C CA . TRP A 1 103 ? -10.412 8.604 4.995 1.00 82.19 103 TRP A CA 1
ATOM 815 C C . TRP A 1 103 ? -9.070 8.710 4.256 1.00 82.19 103 TRP A C 1
ATOM 817 O O . TRP A 1 103 ? -9.051 8.620 3.029 1.00 82.19 103 TRP A O 1
ATOM 827 N N . ILE A 1 104 ? -7.957 8.803 4.996 1.00 80.00 104 ILE A N 1
ATOM 828 C CA . ILE A 1 104 ? -6.581 8.817 4.467 1.00 80.00 104 ILE A CA 1
ATOM 829 C C . ILE A 1 104 ? -6.336 7.576 3.596 1.00 80.00 104 ILE A C 1
ATOM 831 O O . ILE A 1 104 ? -5.966 7.706 2.431 1.00 80.00 104 ILE A O 1
ATOM 835 N N . LEU A 1 105 ? -6.623 6.384 4.126 1.00 78.12 105 LEU A N 1
ATOM 836 C CA . LEU A 1 105 ? -6.436 5.114 3.422 1.00 78.12 105 LEU A CA 1
ATOM 837 C C . LEU A 1 105 ? -7.281 5.032 2.137 1.00 78.12 105 LEU A C 1
ATOM 839 O O . LEU A 1 105 ? -6.778 4.640 1.089 1.00 78.12 105 LEU A O 1
ATOM 843 N N . SER A 1 106 ? -8.547 5.468 2.187 1.00 77.44 106 SER A N 1
ATOM 844 C CA . SER A 1 106 ? -9.412 5.508 0.998 1.00 77.44 106 SER A CA 1
ATOM 845 C C . SER A 1 106 ? -8.862 6.433 -0.087 1.00 77.44 106 SER A C 1
ATOM 847 O O . SER A 1 106 ? -9.006 6.152 -1.274 1.00 77.44 106 SER A O 1
ATOM 849 N N . ARG A 1 107 ? -8.204 7.528 0.317 1.00 79.19 107 ARG A N 1
ATOM 850 C CA . ARG A 1 107 ? -7.649 8.504 -0.614 1.00 79.19 107 ARG A CA 1
ATOM 851 C C . ARG A 1 107 ? -6.423 7.970 -1.337 1.00 79.19 107 ARG A C 1
ATOM 853 O O . ARG A 1 107 ? -6.327 8.209 -2.533 1.00 79.19 107 ARG A O 1
ATOM 860 N N . LEU A 1 108 ? -5.567 7.231 -0.629 1.00 72.75 108 LEU A N 1
ATOM 861 C CA . LEU A 1 108 ? -4.406 6.542 -1.195 1.00 72.75 108 LEU A CA 1
ATOM 862 C C . LEU A 1 108 ? -4.821 5.481 -2.227 1.00 72.75 108 LEU A C 1
ATOM 864 O O . LEU A 1 108 ? -4.207 5.373 -3.274 1.00 72.75 108 LEU A O 1
ATOM 868 N N . ILE A 1 109 ? -5.886 4.721 -1.955 1.00 70.25 109 ILE A N 1
ATOM 869 C CA . ILE A 1 109 ? -6.386 3.696 -2.890 1.00 70.25 109 ILE A CA 1
ATOM 870 C C . ILE A 1 109 ? -7.053 4.333 -4.123 1.00 70.25 109 ILE A C 1
ATOM 872 O O . ILE A 1 109 ? -7.083 3.735 -5.192 1.00 70.25 109 ILE A O 1
ATOM 876 N N . SER A 1 110 ? -7.615 5.538 -3.978 1.00 68.06 110 SER A N 1
ATOM 877 C CA . SER A 1 110 ? -8.290 6.251 -5.072 1.00 68.06 110 SER A CA 1
ATOM 878 C C . SER A 1 110 ? -7.376 7.113 -5.953 1.00 68.06 110 SER A C 1
ATOM 880 O O . SER A 1 110 ? -7.886 7.722 -6.893 1.00 68.06 110 SER A O 1
ATOM 882 N N . SER A 1 111 ? -6.096 7.265 -5.597 1.00 58.16 111 SER A N 1
ATOM 883 C CA . SER A 1 111 ? -5.128 8.141 -6.279 1.00 58.16 111 SER A CA 1
ATOM 884 C C . SER A 1 111 ? -4.238 7.371 -7.231 1.00 58.16 111 SER A C 1
ATOM 886 O O . SER A 1 111 ? -3.986 7.917 -8.324 1.00 58.16 111 SER A O 1
#

pLDDT: mean 71.37, std 10.0, range [47.5, 83.94]

Foldseek 3Di:
DVVVVVVVVVVVVVVVVVVCVVVVVVVLVVQLVVLVVPQDPVLVVVLVCLLVVVDPDQSLVSQVSVLVSCVSNVVQDDPRSVVLNCCRNNPVVVVDPSVVNSVSSVVSVVD

Sequence (111 aa):
MTTLITSIIDPLLILIIMLASLILPAILLRREREEMEAVPRNYIEELWDFLRGVKRGKPVEAAETLFEACTSLGLVEGIRARVWRSLLTGPPSKFIPASIYRWILSRLISS

Secondary structure (DSSP, 8-state):
-HHHHHHHHHHHHHHHHHHHHHHHHHHHHHHHHHHHHTS-HHHHHHHHHHHTT---S--HHHHHHHHHHHHHTTSS-HHHHHHHHHHHTSHHHHHS-HHHHHHHHHHHHT-

Radius of gyration: 21.95 Å; chains: 1; bounding box: 42×26×70 Å